Protein AF-A0A3C0K9X9-F1 (afdb_monomer)

Sequence (75 aa):
MDLSMNLKAVVAQRLIKSVRGSMAPAMEVMLLTPFVSELIQKGEIDEIKTAIARSGEQGMCTFDQSLFELYEHGT

Solvent-accessible surface area (backbone atoms only — not comparable to full-atom values): 4252 Å² total; per-residue (Å²): 111,68,62,51,76,70,54,62,63,50,78,48,78,44,80,38,81,20,86,80,77,48,76,41,77,35,36,27,28,42,62,60,41,75,66,50,25,50,30,58,66,74,64,42,62,76,56,47,59,57,50,26,61,72,34,52,91,76,73,18,33,34,50,69,55,35,45,49,51,34,57,75,69,69,69

Foldseek 3Di:
DVCLVPPAKDKDWDWDQAPVRDTDIQIFIQGNDPVVSVCVVVVVVVCSQVVLPVPVVVVGHHSVRSVVVSVVVRD

Mean predicted aligned error: 4.39 Å

Radius of gyration: 14.16 Å; Cα contacts (8 Å, |Δi|>4): 98; chains: 1; bounding box: 35×20×37 Å

Structure (mmCIF, N/CA/C/O backbone):
data_AF-A0A3C0K9X9-F1
#
_entry.id   AF-A0A3C0K9X9-F1
#
loop_
_atom_site.group_PDB
_atom_site.id
_atom_site.type_symbol
_atom_site.label_atom_id
_atom_site.label_alt_id
_atom_site.label_comp_id
_atom_site.label_asym_id
_atom_site.label_entity_id
_atom_site.label_seq_id
_atom_site.pdbx_PDB_ins_code
_atom_site.Cartn_x
_atom_site.Cartn_y
_atom_site.Cartn_z
_atom_site.occupancy
_atom_site.B_iso_or_equiv
_atom_site.auth_seq_id
_atom_site.auth_comp_id
_atom_site.auth_asym_id
_atom_site.auth_atom_id
_atom_site.pdbx_PDB_model_num
ATOM 1 N N . MET A 1 1 ? -19.996 7.654 10.188 1.00 58.78 1 MET A N 1
ATOM 2 C CA . MET A 1 1 ? -19.996 6.464 11.070 1.00 58.78 1 MET A CA 1
ATOM 3 C C . MET A 1 1 ? -20.160 5.157 10.291 1.00 58.78 1 MET A C 1
ATOM 5 O O . MET A 1 1 ? -19.360 4.259 10.521 1.00 58.78 1 MET A O 1
ATOM 9 N N . ASP A 1 2 ? -21.080 5.049 9.322 1.00 78.69 2 ASP A N 1
ATOM 10 C CA . ASP A 1 2 ? -21.327 3.788 8.584 1.00 78.69 2 ASP A CA 1
ATOM 11 C C . ASP A 1 2 ? -20.126 3.211 7.827 1.00 78.69 2 ASP A C 1
ATOM 13 O O . ASP A 1 2 ? -19.985 1.992 7.724 1.00 78.69 2 ASP A O 1
ATOM 17 N N . LEU A 1 3 ? 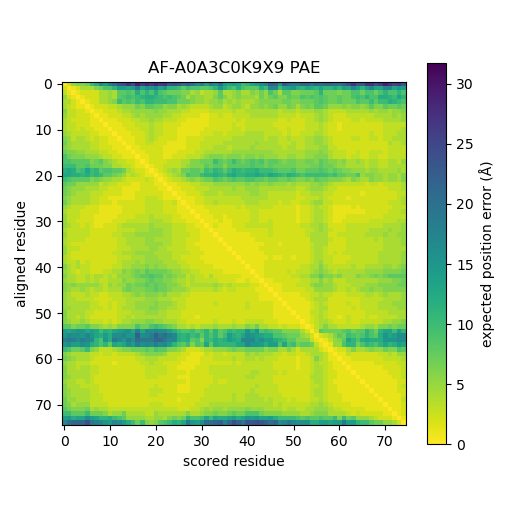-19.233 4.068 7.322 1.00 78.75 3 LEU A N 1
ATOM 18 C CA . LEU A 1 3 ? -18.065 3.618 6.567 1.00 78.75 3 LEU A CA 1
ATOM 19 C C . LEU A 1 3 ? -17.138 2.736 7.417 1.00 78.75 3 LEU A C 1
ATOM 21 O O . LEU A 1 3 ? -16.667 1.715 6.935 1.00 78.75 3 LEU A O 1
ATOM 25 N N . SER A 1 4 ? -16.944 3.070 8.696 1.00 79.44 4 SER A N 1
ATOM 26 C CA . SER A 1 4 ? -16.093 2.287 9.606 1.00 79.44 4 SER A CA 1
ATOM 27 C C . SER A 1 4 ? -16.633 0.885 9.904 1.00 79.44 4 SER A C 1
ATOM 29 O O . SER A 1 4 ? -15.860 -0.003 10.229 1.00 79.44 4 SER A O 1
ATOM 31 N N . MET A 1 5 ? -17.946 0.665 9.770 1.00 82.75 5 MET A N 1
ATOM 32 C CA . MET A 1 5 ? -18.567 -0.637 10.041 1.00 82.75 5 MET A CA 1
ATOM 33 C C . MET A 1 5 ? -18.678 -1.511 8.787 1.00 82.75 5 MET A C 1
ATOM 35 O O . MET A 1 5 ? -18.655 -2.737 8.884 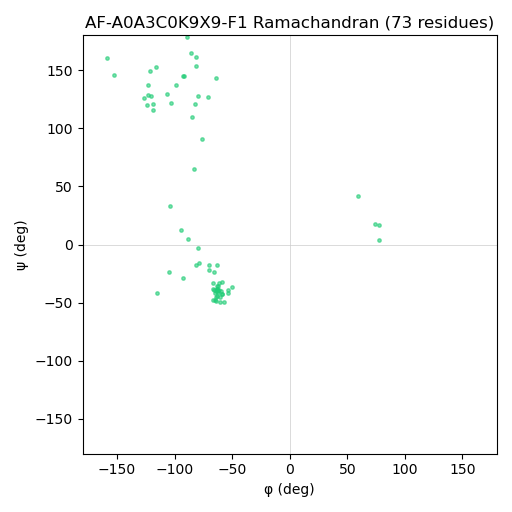1.00 82.75 5 MET A O 1
ATOM 39 N N . ASN A 1 6 ? -18.794 -0.889 7.610 1.00 87.75 6 ASN A N 1
ATOM 40 C CA . ASN A 1 6 ? -19.083 -1.596 6.360 1.00 87.75 6 ASN A CA 1
ATOM 41 C C . ASN A 1 6 ? -17.873 -1.739 5.427 1.00 87.75 6 ASN A C 1
ATOM 43 O O . ASN A 1 6 ? -17.853 -2.647 4.594 1.00 87.75 6 ASN A O 1
ATOM 47 N N . LEU A 1 7 ? -16.865 -0.871 5.544 1.00 89.81 7 LEU A N 1
ATOM 48 C CA . LEU A 1 7 ? -15.650 -0.960 4.739 1.00 89.81 7 LEU A CA 1
ATOM 49 C C . LEU A 1 7 ? -14.899 -2.263 5.057 1.00 89.81 7 LEU A C 1
ATOM 51 O O . LEU A 1 7 ? -14.879 -2.724 6.190 1.00 89.81 7 LEU A O 1
ATOM 55 N N . LYS A 1 8 ? -14.287 -2.895 4.057 1.00 91.56 8 LYS A N 1
ATOM 56 C CA . LYS A 1 8 ? -13.441 -4.089 4.267 1.00 91.56 8 LYS A CA 1
ATOM 57 C C . LYS A 1 8 ? -11.995 -3.822 3.903 1.00 91.56 8 LYS A C 1
ATOM 59 O O . LYS A 1 8 ? -11.091 -4.228 4.623 1.00 91.56 8 LYS A O 1
ATOM 64 N N . ALA A 1 9 ? -11.800 -3.112 2.803 1.00 93.44 9 ALA A N 1
ATOM 65 C CA . ALA A 1 9 ? -10.507 -2.661 2.346 1.00 93.44 9 ALA A CA 1
ATOM 66 C C . ALA A 1 9 ? -10.681 -1.477 1.395 1.00 93.44 9 ALA A C 1
ATOM 68 O O . ALA A 1 9 ? -11.752 -1.290 0.811 1.00 93.44 9 ALA A O 1
ATOM 69 N N . VAL A 1 10 ? -9.606 -0.723 1.212 1.00 93.62 10 VAL A N 1
ATOM 70 C CA . VAL A 1 10 ? -9.423 0.226 0.119 1.00 93.62 10 VAL A CA 1
ATOM 71 C C . VAL A 1 10 ? -8.188 -0.215 -0.649 1.00 93.62 10 VAL A C 1
ATOM 73 O O . VAL A 1 10 ? -7.131 -0.433 -0.061 1.00 93.62 10 VAL A O 1
ATOM 76 N N . VAL A 1 11 ? -8.341 -0.351 -1.963 1.00 94.81 11 VAL A N 1
ATOM 77 C CA . VAL A 1 11 ? -7.246 -0.631 -2.889 1.00 94.81 11 VAL A CA 1
ATOM 78 C C . VAL A 1 11 ? -7.178 0.538 -3.856 1.00 94.81 11 VAL A C 1
ATOM 80 O O . VAL A 1 11 ? -8.123 0.779 -4.609 1.00 94.81 11 VAL A O 1
ATOM 83 N N . ALA A 1 12 ? -6.077 1.275 -3.826 1.00 95.38 12 ALA A N 1
ATOM 84 C CA . ALA A 1 12 ? -5.799 2.338 -4.774 1.00 95.38 12 ALA A CA 1
ATOM 85 C C . ALA A 1 12 ? -4.713 1.865 -5.741 1.00 95.38 12 ALA A C 1
ATOM 87 O O . ALA A 1 12 ? -3.663 1.392 -5.321 1.00 95.38 12 ALA A O 1
ATOM 88 N N . GLN A 1 13 ? -4.955 2.002 -7.044 1.00 95.94 13 GLN A N 1
ATOM 89 C CA . GLN A 1 13 ? -4.034 1.553 -8.087 1.00 95.94 13 GLN A CA 1
ATOM 90 C C . GLN A 1 13 ? -3.660 2.711 -9.008 1.00 95.94 13 GLN A C 1
ATOM 92 O O . GLN A 1 13 ? -4.519 3.478 -9.447 1.00 95.94 13 GLN A O 1
ATOM 97 N N . ARG A 1 14 ? -2.376 2.794 -9.361 1.00 95.62 14 ARG A N 1
ATOM 98 C CA . ARG A 1 14 ? -1.859 3.671 -10.415 1.00 95.62 14 ARG A CA 1
ATOM 99 C C . ARG A 1 14 ? -1.042 2.842 -11.393 1.00 95.62 14 ARG A C 1
ATOM 101 O O . ARG A 1 14 ? -0.118 2.143 -10.997 1.00 95.62 14 ARG A O 1
ATOM 108 N N . LEU A 1 15 ? -1.383 2.925 -12.674 1.00 95.25 15 LEU A N 1
ATOM 109 C CA . LEU A 1 15 ? -0.587 2.296 -13.723 1.00 95.25 15 LEU A CA 1
ATOM 110 C C . LEU A 1 15 ? 0.578 3.215 -14.085 1.00 95.25 15 LEU A C 1
ATOM 112 O O . LEU A 1 15 ? 0.368 4.348 -14.520 1.00 95.25 15 LEU A O 1
ATOM 116 N N . ILE A 1 16 ? 1.797 2.712 -13.926 1.00 93.62 16 ILE A N 1
ATOM 117 C CA . ILE A 1 16 ? 3.036 3.411 -14.263 1.00 93.62 16 ILE A CA 1
ATOM 118 C C . ILE A 1 16 ? 3.771 2.673 -15.378 1.00 93.62 16 ILE A C 1
ATOM 120 O O . ILE A 1 16 ? 3.616 1.465 -15.548 1.00 93.62 16 ILE A O 1
ATOM 124 N N . LYS A 1 17 ? 4.558 3.404 -16.169 1.00 93.69 17 LYS A N 1
ATOM 125 C CA . LYS A 1 17 ? 5.392 2.783 -17.201 1.00 93.69 17 LYS A CA 1
ATOM 126 C C . LYS A 1 17 ? 6.542 2.031 -16.540 1.00 93.69 17 LYS A C 1
ATOM 128 O O . LYS A 1 17 ? 7.291 2.613 -15.765 1.00 93.69 17 LYS A O 1
ATOM 133 N N . SER A 1 18 ? 6.669 0.765 -16.903 1.00 91.81 18 SER A N 1
ATOM 134 C CA . SER A 1 18 ? 7.753 -0.130 -16.514 1.00 91.81 18 SER A CA 1
ATOM 135 C C . SER A 1 18 ? 8.983 0.098 -17.405 1.00 91.81 18 SER A C 1
ATOM 137 O O . SER A 1 18 ? 8.851 0.487 -18.573 1.00 91.81 18 SER A O 1
ATOM 139 N N . VAL A 1 19 ? 10.184 -0.208 -16.902 1.00 88.75 19 VAL A N 1
ATOM 140 C CA . VAL A 1 19 ? 11.434 -0.158 -17.693 1.00 88.75 19 VAL A CA 1
ATOM 141 C C . VAL A 1 19 ? 11.429 -1.154 -18.858 1.00 88.75 19 VAL A C 1
ATOM 143 O O . VAL A 1 19 ? 12.184 -1.007 -19.815 1.00 88.75 19 VAL A O 1
ATOM 146 N N . ARG A 1 20 ? 10.531 -2.143 -18.816 1.00 87.44 20 ARG A N 1
ATOM 147 C CA . ARG A 1 20 ? 10.320 -3.154 -19.862 1.00 87.44 20 ARG A CA 1
ATOM 148 C C . ARG A 1 20 ? 9.316 -2.711 -20.931 1.00 87.44 20 ARG A C 1
ATOM 150 O O . ARG A 1 20 ? 8.943 -3.509 -21.785 1.00 87.44 20 ARG A O 1
ATOM 157 N N . GLY A 1 21 ? 8.837 -1.466 -20.870 1.00 87.88 21 GLY A N 1
ATOM 158 C CA . GLY A 1 21 ? 7.852 -0.915 -21.808 1.00 87.88 21 GLY A C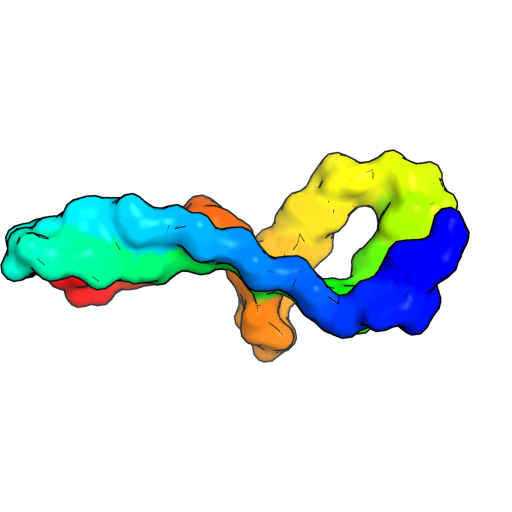A 1
ATOM 159 C C . GLY A 1 21 ? 6.408 -1.370 -21.561 1.00 87.88 21 GLY A C 1
ATOM 160 O O . GLY A 1 21 ? 5.520 -1.009 -22.329 1.00 87.88 21 GLY A O 1
ATOM 161 N N . SER A 1 22 ? 6.164 -2.137 -20.494 1.00 92.44 22 SER A N 1
ATOM 162 C CA . SER A 1 22 ? 4.824 -2.537 -20.049 1.00 92.44 22 SER A CA 1
ATOM 163 C C . SER A 1 22 ? 4.227 -1.518 -19.061 1.00 92.44 22 SER A C 1
ATOM 165 O O . SER A 1 22 ? 4.870 -0.522 -18.726 1.00 92.44 22 SER A O 1
ATOM 167 N N . MET A 1 23 ? 2.995 -1.741 -18.596 1.00 93.81 23 MET A N 1
ATOM 168 C CA . MET A 1 23 ? 2.405 -0.964 -17.499 1.00 93.81 23 MET A CA 1
ATOM 169 C C . MET A 1 23 ? 2.444 -1.798 -16.218 1.00 93.81 23 MET A C 1
ATOM 171 O O . MET A 1 23 ? 1.864 -2.881 -16.180 1.00 93.81 23 MET A O 1
ATOM 175 N N . ALA A 1 24 ? 3.095 -1.287 -15.178 1.00 93.50 24 ALA A N 1
ATOM 176 C CA . ALA A 1 24 ? 3.123 -1.898 -13.855 1.00 93.50 24 ALA A CA 1
ATOM 177 C C . ALA A 1 24 ? 2.089 -1.222 -12.934 1.00 93.50 24 ALA A C 1
ATOM 179 O O . ALA A 1 24 ? 1.964 0.007 -12.961 1.00 93.50 24 ALA A O 1
ATOM 180 N N . PRO A 1 25 ? 1.323 -1.978 -12.130 1.00 94.38 25 PRO A N 1
ATOM 181 C CA . PRO A 1 25 ? 0.420 -1.400 -11.147 1.00 94.38 25 PRO A CA 1
ATOM 182 C C . PRO A 1 25 ? 1.172 -1.084 -9.847 1.00 94.38 25 PRO A C 1
ATOM 184 O O . PRO A 1 25 ? 1.518 -1.987 -9.095 1.00 94.38 25 PRO A O 1
ATOM 187 N N . ALA A 1 26 ? 1.372 0.198 -9.551 1.00 95.44 26 ALA A N 1
ATOM 188 C CA . ALA A 1 26 ? 1.715 0.636 -8.202 1.00 95.44 26 ALA A CA 1
ATOM 189 C C . ALA A 1 26 ? 0.431 0.676 -7.366 1.00 95.44 26 ALA A C 1
ATOM 191 O O . ALA A 1 26 ? -0.563 1.277 -7.795 1.00 95.44 26 ALA A O 1
ATOM 192 N N . MET A 1 27 ? 0.434 0.027 -6.206 1.00 94.88 27 MET A N 1
ATOM 193 C CA . MET A 1 27 ? -0.751 -0.141 -5.369 1.00 94.88 27 MET A CA 1
ATOM 194 C C . MET A 1 27 ? -0.549 0.438 -3.972 1.00 94.88 27 MET A C 1
ATOM 196 O O . MET A 1 27 ? 0.547 0.437 -3.428 1.00 94.88 27 MET A O 1
ATOM 200 N N . GLU A 1 28 ? -1.639 0.907 -3.384 1.00 95.06 28 GLU A N 1
ATOM 201 C CA . GLU A 1 28 ? -1.759 1.138 -1.951 1.00 95.06 28 GLU A CA 1
ATOM 202 C C . GLU A 1 28 ? -2.954 0.339 -1.452 1.00 95.06 28 GLU A C 1
ATOM 204 O O . GLU A 1 28 ? -4.050 0.409 -2.019 1.00 95.06 28 GLU A O 1
ATOM 209 N N . VAL A 1 29 ? -2.724 -0.450 -0.410 1.00 94.75 29 VAL A N 1
ATOM 210 C CA . VAL A 1 29 ? -3.710 -1.368 0.149 1.00 94.75 29 VAL A CA 1
ATOM 211 C C . VAL A 1 29 ? -3.881 -1.058 1.624 1.00 94.75 29 VAL A C 1
ATOM 213 O O . VAL A 1 29 ? -2.944 -1.166 2.413 1.00 94.75 29 VAL A O 1
ATOM 216 N N . MET A 1 30 ? -5.109 -0.717 1.997 1.00 94.44 30 MET A N 1
ATOM 217 C CA . MET A 1 30 ? -5.533 -0.524 3.377 1.00 94.44 30 MET A CA 1
ATOM 218 C C . MET A 1 30 ? -6.627 -1.534 3.700 1.00 94.44 30 MET A C 1
ATOM 220 O O . MET A 1 30 ? -7.689 -1.516 3.080 1.00 94.44 30 MET A O 1
ATOM 224 N N . LEU A 1 31 ? -6.408 -2.383 4.698 1.00 93.00 31 LEU A N 1
ATOM 225 C CA . LEU A 1 31 ? -7.443 -3.271 5.221 1.00 93.00 31 LEU A CA 1
ATOM 226 C C . LEU A 1 31 ? -8.156 -2.607 6.398 1.00 93.00 31 LEU A C 1
ATOM 228 O O . LEU A 1 31 ? -7.540 -1.894 7.192 1.00 93.00 31 LEU A O 1
ATOM 232 N N . LEU A 1 32 ? -9.458 -2.859 6.540 1.00 91.31 32 LEU A N 1
ATOM 233 C CA . LEU A 1 32 ? -10.194 -2.404 7.713 1.00 91.31 32 LEU A CA 1
ATOM 234 C C . LEU A 1 32 ? -9.868 -3.306 8.912 1.00 91.31 32 LEU A C 1
ATOM 236 O O . LEU A 1 32 ? -10.536 -4.310 9.162 1.00 91.31 32 LEU A O 1
ATOM 240 N N . THR A 1 33 ? -8.846 -2.927 9.671 1.00 91.06 33 THR A N 1
ATOM 241 C CA . THR A 1 33 ? -8.551 -3.505 10.988 1.00 91.06 33 THR A CA 1
ATOM 242 C C . THR A 1 33 ? -9.351 -2.786 12.084 1.00 91.06 33 THR A C 1
ATOM 244 O O . THR A 1 33 ? -9.842 -1.677 11.850 1.00 91.06 33 THR A O 1
ATOM 247 N N . PRO A 1 34 ? -9.469 -3.353 13.303 1.00 90.69 34 PRO A N 1
ATOM 248 C CA . PRO A 1 34 ? -10.102 -2.652 14.424 1.00 90.69 34 PRO A CA 1
ATOM 249 C C . PRO A 1 34 ? -9.486 -1.270 14.688 1.00 90.69 34 PRO A C 1
ATOM 251 O O . PRO A 1 34 ? -10.214 -0.308 14.915 1.00 90.69 34 PRO A O 1
ATOM 254 N N . PHE A 1 35 ? -8.159 -1.157 14.566 1.00 91.12 35 PHE A N 1
ATOM 255 C CA . PHE A 1 35 ? -7.440 0.105 14.732 1.00 91.12 35 PHE A CA 1
ATOM 256 C C . PHE A 1 35 ? -7.783 1.115 13.629 1.00 91.12 35 PHE A C 1
ATOM 258 O O . PHE A 1 35 ? -8.147 2.247 13.922 1.00 91.12 35 PHE A O 1
ATOM 265 N N . VAL A 1 36 ? -7.762 0.704 12.356 1.00 91.75 36 VAL A N 1
ATOM 266 C CA . VAL A 1 36 ? -8.135 1.588 11.235 1.00 91.75 36 VAL A CA 1
ATOM 267 C C . VAL A 1 36 ? -9.605 2.012 11.329 1.00 91.75 36 VAL A C 1
ATOM 269 O O . VAL A 1 36 ? -9.932 3.167 11.068 1.00 91.75 36 VAL A O 1
ATOM 272 N N . SER A 1 37 ? -10.497 1.112 11.755 1.00 91.81 37 SER A N 1
ATOM 273 C CA . SER A 1 37 ? -11.902 1.442 12.018 1.00 91.81 37 SER A CA 1
ATOM 274 C C . SER A 1 37 ? -12.040 2.530 13.086 1.00 91.81 37 SER A C 1
ATOM 276 O O . SER A 1 37 ? -12.839 3.451 12.916 1.00 91.81 37 SER A O 1
ATOM 278 N N . GLU A 1 38 ? -11.265 2.449 14.169 1.00 92.56 38 GLU A N 1
ATOM 279 C CA . GLU A 1 38 ? -11.243 3.463 15.226 1.00 92.56 38 GLU A CA 1
ATOM 280 C C . GLU A 1 38 ? -10.740 4.817 14.704 1.00 92.56 38 GLU A C 1
ATOM 282 O O . GLU A 1 38 ? -11.392 5.836 14.935 1.00 92.56 38 GLU A O 1
ATOM 287 N N . LEU A 1 39 ? -9.650 4.828 13.929 1.00 92.69 39 LEU A N 1
ATOM 288 C CA . LEU A 1 39 ? -9.120 6.047 13.304 1.00 92.69 39 LEU A CA 1
ATOM 289 C C . LEU A 1 39 ? -10.155 6.713 12.382 1.00 92.69 39 LEU A C 1
ATOM 291 O O . LEU A 1 39 ? -10.362 7.925 12.452 1.00 92.69 39 LEU A O 1
ATOM 295 N N . ILE A 1 40 ? -10.881 5.927 11.575 1.00 91.38 40 ILE A N 1
ATOM 296 C CA . ILE A 1 40 ? -11.968 6.431 10.715 1.00 91.38 40 ILE A CA 1
ATOM 297 C C . ILE A 1 40 ? -13.114 7.016 11.554 1.00 91.38 40 ILE A C 1
ATOM 299 O O . ILE A 1 40 ? -13.690 8.034 11.171 1.00 91.38 40 ILE A O 1
ATOM 303 N N . GLN A 1 41 ? -13.466 6.397 12.685 1.00 91.56 41 GLN A N 1
ATOM 304 C CA . GLN A 1 41 ? -14.516 6.917 13.570 1.00 91.56 41 GLN A CA 1
ATOM 305 C C . GLN A 1 41 ? -14.123 8.237 14.233 1.00 91.56 41 GLN A C 1
ATOM 307 O O . GLN A 1 41 ? -14.976 9.114 14.365 1.00 91.56 41 GLN A O 1
ATOM 312 N N . LYS A 1 42 ? -12.852 8.385 14.619 1.00 92.88 42 LYS A N 1
ATOM 313 C CA . LYS A 1 42 ? -12.314 9.613 15.223 1.00 92.88 42 LYS A CA 1
ATOM 314 C C . LYS A 1 42 ? -12.015 10.714 14.203 1.00 92.88 42 LYS A C 1
ATOM 316 O O . LYS A 1 42 ? -11.879 11.869 14.589 1.00 92.88 42 LYS A O 1
ATOM 321 N N . GLY A 1 43 ? -11.941 10.375 12.913 1.00 91.25 43 GLY A N 1
ATOM 322 C CA . GLY A 1 43 ? -11.549 11.307 11.852 1.00 91.25 43 GLY A CA 1
ATOM 323 C C . GLY A 1 43 ? -10.038 11.557 11.784 1.00 91.25 43 GLY A C 1
ATOM 324 O O . GLY A 1 43 ? -9.606 12.516 11.150 1.00 91.25 43 GLY A O 1
ATOM 325 N N . GLU A 1 44 ? -9.232 10.697 12.407 1.00 94.06 44 GLU A N 1
ATOM 326 C CA . GLU A 1 44 ? -7.766 10.782 12.465 1.00 94.06 44 GLU A CA 1
ATOM 327 C C . GLU A 1 44 ? -7.144 10.166 11.199 1.00 94.06 44 GLU A C 1
ATOM 329 O O . GLU A 1 44 ? -6.487 9.127 11.233 1.00 94.06 44 GLU A O 1
ATOM 334 N N . ILE A 1 45 ? -7.402 10.784 10.043 1.00 87.75 45 ILE A N 1
ATOM 335 C CA . ILE A 1 45 ? -7.022 10.230 8.730 1.00 87.75 45 ILE A CA 1
ATOM 336 C C . ILE A 1 45 ? -5.497 10.172 8.550 1.00 87.75 45 ILE A C 1
ATOM 338 O O . ILE A 1 45 ? -4.991 9.238 7.931 1.00 87.75 45 ILE A O 1
ATOM 342 N N . ASP A 1 46 ? -4.751 11.118 9.118 1.00 91.44 46 ASP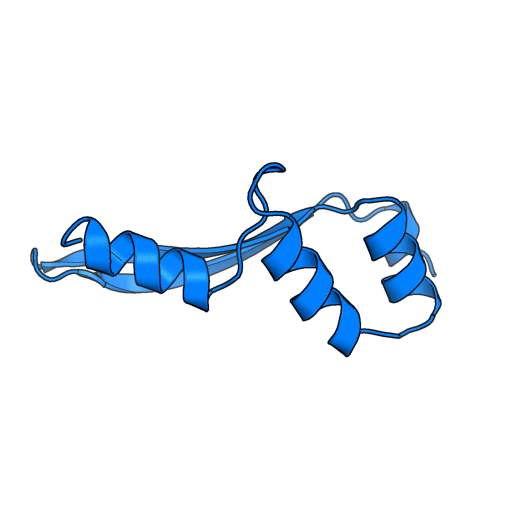 A N 1
ATOM 343 C CA . ASP A 1 46 ? -3.291 11.172 8.972 1.00 91.44 46 ASP A CA 1
ATOM 344 C C . ASP A 1 46 ? -2.595 9.942 9.583 1.00 91.44 46 ASP A C 1
ATOM 346 O O . ASP A 1 46 ? -1.640 9.404 9.016 1.00 91.44 46 ASP A O 1
ATOM 350 N N . GLU A 1 47 ? -3.131 9.427 10.691 1.00 93.06 47 GLU A N 1
ATOM 351 C CA . GLU A 1 47 ? -2.618 8.232 11.369 1.00 93.06 47 GLU A CA 1
ATOM 352 C C . GLU A 1 47 ? -2.861 6.948 10.567 1.00 93.06 47 GLU A C 1
ATOM 354 O O . GLU A 1 47 ? -2.133 5.963 10.719 1.00 93.06 47 GLU A O 1
ATOM 359 N N . ILE A 1 48 ? -3.834 6.950 9.647 1.00 91.44 48 ILE A N 1
ATOM 360 C CA . ILE A 1 48 ? -4.114 5.799 8.781 1.00 91.44 48 I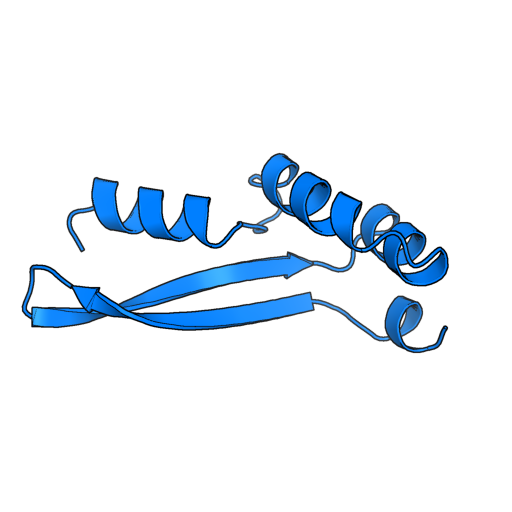LE A CA 1
ATOM 361 C C . ILE A 1 48 ? -2.907 5.504 7.888 1.00 91.44 48 ILE A C 1
ATOM 363 O O . ILE A 1 48 ? -2.554 4.339 7.706 1.00 91.44 48 ILE A O 1
ATOM 367 N N . LYS A 1 49 ? -2.213 6.533 7.381 1.00 89.81 49 LYS A N 1
ATOM 368 C CA . LYS A 1 49 ? -1.008 6.329 6.561 1.00 89.81 49 LYS A CA 1
ATOM 369 C C . LYS A 1 49 ? 0.092 5.627 7.361 1.00 89.81 49 LYS A C 1
ATOM 371 O O . LYS A 1 49 ? 0.733 4.704 6.857 1.00 89.81 49 LYS A O 1
ATOM 376 N N . THR A 1 50 ? 0.277 6.027 8.618 1.00 91.06 50 THR A N 1
ATOM 377 C CA . THR A 1 50 ? 1.216 5.383 9.546 1.00 91.06 50 THR A CA 1
ATOM 378 C C . THR A 1 50 ? 0.805 3.941 9.843 1.00 91.06 50 THR A C 1
ATOM 380 O O . THR A 1 50 ? 1.664 3.058 9.884 1.00 91.06 50 THR A O 1
ATOM 383 N N . ALA A 1 51 ? -0.496 3.685 10.013 1.00 91.25 51 ALA A N 1
ATOM 384 C CA . ALA A 1 51 ? -1.033 2.345 10.223 1.00 91.25 51 ALA A CA 1
ATOM 385 C C . ALA A 1 51 ? -0.724 1.423 9.033 1.00 91.25 51 ALA A C 1
ATOM 387 O O . ALA A 1 51 ? -0.154 0.355 9.232 1.00 91.25 51 ALA A O 1
ATOM 388 N N . ILE A 1 52 ? -1.002 1.871 7.802 1.00 92.19 52 ILE A N 1
ATOM 389 C CA . ILE A 1 52 ? -0.704 1.118 6.571 1.00 92.19 52 ILE A CA 1
ATOM 390 C C . ILE A 1 52 ? 0.793 0.791 6.494 1.00 92.19 52 ILE A C 1
ATOM 392 O O . ILE A 1 52 ? 1.159 -0.367 6.307 1.00 92.19 52 ILE A O 1
ATOM 396 N N . ALA A 1 53 ? 1.662 1.786 6.700 1.00 89.75 53 ALA A N 1
ATOM 397 C CA . ALA A 1 53 ? 3.111 1.614 6.583 1.00 89.75 53 ALA A CA 1
ATOM 398 C C . ALA A 1 53 ? 3.687 0.584 7.569 1.00 89.75 53 ALA A C 1
ATOM 400 O O . ALA A 1 53 ? 4.656 -0.104 7.245 1.00 89.75 53 ALA A O 1
ATOM 401 N N . ARG A 1 54 ? 3.103 0.472 8.769 1.00 87.06 54 ARG A N 1
ATOM 402 C CA . ARG A 1 54 ? 3.536 -0.472 9.812 1.00 87.06 54 ARG A CA 1
ATOM 403 C C . ARG A 1 54 ? 3.003 -1.889 9.612 1.00 87.06 54 ARG A C 1
ATOM 405 O O . ARG A 1 54 ? 3.528 -2.811 10.227 1.00 87.06 54 ARG A O 1
ATOM 412 N N . SER A 1 55 ? 1.971 -2.077 8.795 1.00 75.88 55 SER A N 1
ATOM 413 C CA . SER A 1 55 ? 1.243 -3.345 8.680 1.00 75.88 55 SER A CA 1
ATOM 414 C C . SER A 1 55 ? 1.579 -4.153 7.421 1.00 75.88 55 SER A C 1
ATOM 416 O O . SER A 1 55 ? 0.726 -4.888 6.923 1.00 75.88 55 SER A O 1
ATOM 418 N N . GLY A 1 56 ? 2.829 -4.073 6.948 1.00 63.16 56 GLY A N 1
ATOM 419 C CA . GLY A 1 56 ? 3.317 -4.808 5.770 1.00 63.16 56 GLY A CA 1
ATOM 420 C C . GLY A 1 56 ? 3.017 -6.315 5.794 1.00 63.16 56 GLY A C 1
ATOM 421 O O . GLY A 1 56 ? 2.639 -6.893 4.781 1.00 63.16 56 GLY A O 1
ATOM 422 N N . GLU A 1 57 ? 3.075 -6.954 6.967 1.00 61.84 57 GLU A N 1
ATOM 423 C CA . GLU A 1 57 ? 2.805 -8.396 7.115 1.00 61.84 57 GLU A CA 1
ATOM 424 C C . GLU A 1 57 ? 1.331 -8.790 6.925 1.00 61.84 57 GLU A C 1
ATOM 426 O O . GLU A 1 57 ? 1.025 -9.957 6.693 1.00 61.84 57 GLU A O 1
ATOM 431 N N . GLN A 1 58 ? 0.399 -7.838 7.006 1.00 72.00 58 GLN A N 1
ATOM 432 C CA . GLN A 1 58 ? -1.037 -8.104 6.865 1.00 72.00 58 GLN A CA 1
ATOM 433 C C . GLN A 1 58 ? -1.540 -7.895 5.430 1.00 72.00 58 GLN A C 1
ATOM 435 O O . GLN A 1 58 ? -2.748 -7.846 5.211 1.00 72.00 58 GLN A O 1
ATOM 440 N N . GLY A 1 59 ? -0.642 -7.760 4.448 1.00 83.38 59 GLY A N 1
ATOM 441 C CA . GLY A 1 59 ? -1.014 -7.473 3.059 1.00 83.38 59 GLY A CA 1
ATOM 442 C C . GLY A 1 59 ? -1.456 -6.024 2.832 1.00 83.38 59 GLY A C 1
ATOM 443 O O . GLY A 1 59 ? -2.116 -5.735 1.836 1.00 83.38 59 GLY A O 1
ATOM 444 N N . MET A 1 60 ? -1.117 -5.122 3.759 1.00 93.12 60 MET A N 1
ATOM 445 C CA . MET A 1 60 ? -1.224 -3.678 3.571 1.00 93.12 60 MET A CA 1
ATOM 446 C C . MET A 1 60 ? 0.094 -3.132 3.033 1.00 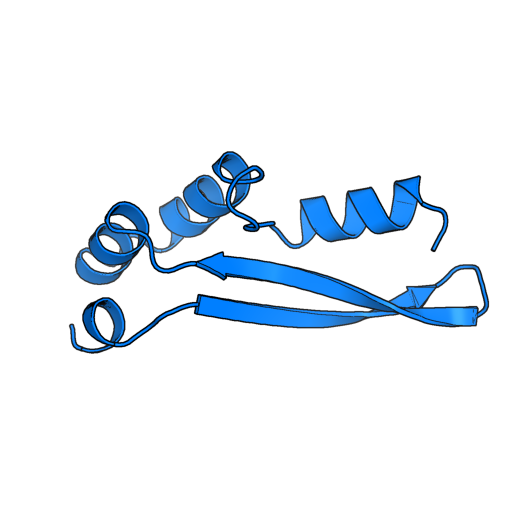93.12 60 MET A C 1
ATOM 448 O O 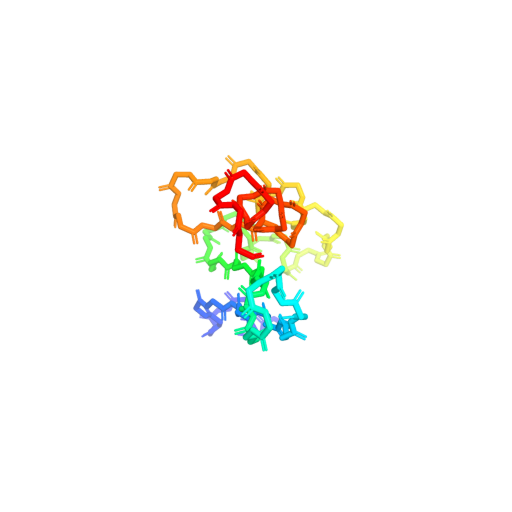. MET A 1 60 ? 1.165 -3.606 3.402 1.00 93.12 60 MET A O 1
ATOM 452 N N . CYS A 1 61 ? 0.020 -2.118 2.182 1.00 93.62 61 CYS A N 1
ATOM 453 C CA . CYS A 1 61 ? 1.200 -1.436 1.670 1.00 93.62 61 CYS A CA 1
ATOM 454 C C . CYS A 1 61 ? 0.858 0.004 1.317 1.00 93.62 61 CYS A C 1
ATOM 456 O O . CYS A 1 61 ? -0.254 0.304 0.875 1.00 93.62 61 CYS A O 1
ATOM 458 N N . THR A 1 62 ? 1.814 0.905 1.516 1.00 94.31 62 THR A N 1
ATOM 459 C CA . THR A 1 62 ? 1.711 2.269 0.996 1.00 94.31 62 THR A CA 1
ATOM 460 C C . THR A 1 62 ? 2.121 2.308 -0.469 1.00 94.31 62 THR A C 1
ATOM 462 O O . THR A 1 62 ? 2.856 1.441 -0.952 1.00 94.31 62 THR A O 1
ATOM 465 N N . PHE A 1 63 ? 1.727 3.374 -1.167 1.00 93.88 63 PHE A N 1
ATOM 466 C CA . PHE A 1 63 ? 2.235 3.623 -2.518 1.00 93.88 63 PHE A CA 1
ATOM 467 C C . PHE A 1 63 ? 3.766 3.640 -2.577 1.00 93.88 63 PHE A C 1
ATOM 469 O O . PHE A 1 63 ? 4.338 3.086 -3.509 1.00 93.88 63 PHE A O 1
ATOM 476 N N . ASP A 1 64 ? 4.427 4.255 -1.593 1.00 93.75 64 ASP A N 1
ATOM 477 C CA . ASP A 1 64 ? 5.887 4.374 -1.570 1.00 93.75 64 ASP A CA 1
ATOM 478 C C . ASP A 1 64 ? 6.554 2.995 -1.429 1.00 93.75 64 ASP A C 1
ATOM 480 O O . ASP A 1 64 ? 7.538 2.718 -2.112 1.00 93.75 64 ASP A O 1
ATOM 484 N N . GLN A 1 65 ? 5.981 2.105 -0.609 1.00 93.25 65 GLN A N 1
ATOM 485 C CA . GLN A 1 65 ? 6.437 0.717 -0.473 1.00 93.25 65 GLN A CA 1
ATOM 486 C C . GLN A 1 65 ? 6.236 -0.068 -1.772 1.00 93.25 65 GLN A C 1
ATOM 488 O O . GLN A 1 65 ? 7.176 -0.692 -2.253 1.00 93.25 65 GLN A O 1
ATOM 493 N N . SER A 1 66 ? 5.055 0.022 -2.391 1.00 94.06 66 SER A N 1
ATOM 494 C CA . SER A 1 66 ? 4.793 -0.657 -3.667 1.00 94.06 66 SER A CA 1
ATOM 495 C C . SER A 1 66 ? 5.706 -0.152 -4.789 1.00 94.06 66 SER A C 1
ATOM 497 O O . SER A 1 66 ? 6.208 -0.942 -5.584 1.00 94.06 66 SER A O 1
ATOM 499 N N . LEU A 1 67 ? 5.971 1.155 -4.851 1.00 93.69 67 LEU A N 1
ATOM 500 C CA . LEU A 1 67 ? 6.914 1.731 -5.813 1.00 93.69 67 LEU A CA 1
ATOM 501 C C . LEU A 1 67 ? 8.345 1.253 -5.569 1.00 93.69 67 LEU A C 1
ATOM 503 O O . LEU A 1 67 ? 9.057 0.956 -6.527 1.00 93.69 67 LEU A O 1
ATOM 507 N N . PHE A 1 68 ? 8.758 1.178 -4.305 1.00 93.56 68 PHE A N 1
ATOM 508 C CA . PHE A 1 68 ? 10.071 0.669 -3.931 1.00 93.56 68 PHE A CA 1
ATOM 509 C C . PHE A 1 68 ? 10.233 -0.803 -4.328 1.00 93.56 68 PHE A C 1
ATOM 511 O O . PHE A 1 68 ? 11.224 -1.153 -4.963 1.00 93.56 68 PHE A O 1
ATOM 518 N N . GLU A 1 69 ? 9.227 -1.640 -4.074 1.00 92.44 69 GLU A N 1
ATOM 519 C CA . GLU A 1 69 ? 9.225 -3.038 -4.514 1.00 92.44 69 GLU A CA 1
ATOM 520 C C . GLU A 1 69 ? 9.301 -3.163 -6.041 1.00 92.44 69 GLU A C 1
ATOM 522 O O . GLU A 1 69 ? 10.097 -3.951 -6.553 1.00 92.44 69 GLU A O 1
ATOM 527 N N . LEU A 1 70 ? 8.515 -2.381 -6.791 1.00 92.56 70 LEU A N 1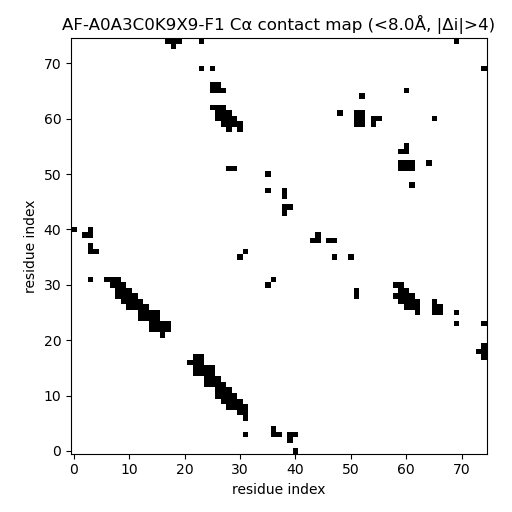
ATOM 528 C CA . LEU A 1 70 ? 8.568 -2.383 -8.260 1.00 92.56 70 LEU A CA 1
ATOM 529 C C . LEU A 1 70 ? 9.958 -1.995 -8.778 1.00 92.56 70 LEU A C 1
ATOM 531 O O . LEU A 1 70 ? 10.460 -2.609 -9.725 1.00 92.56 70 LEU A O 1
ATOM 535 N N . TYR A 1 71 ? 10.589 -1.016 -8.127 1.00 92.00 71 TYR A N 1
ATOM 536 C CA . TYR A 1 71 ? 11.953 -0.597 -8.421 1.00 92.00 71 TYR A CA 1
ATOM 537 C C . TYR A 1 71 ? 12.968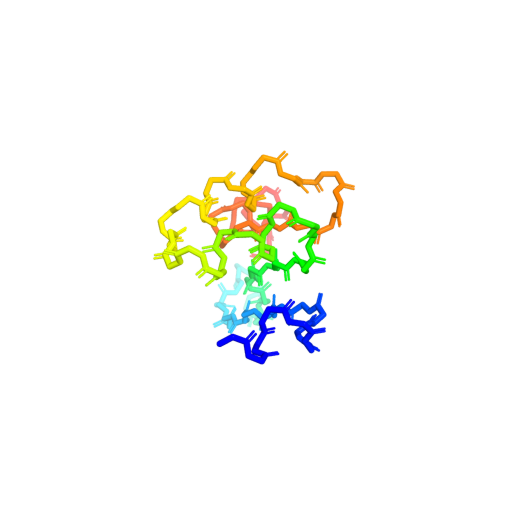 -1.717 -8.146 1.00 92.00 71 TYR A C 1
ATOM 539 O O . TYR A 1 71 ? 13.766 -2.033 -9.029 1.00 92.00 71 TYR A O 1
ATOM 547 N N . GLU A 1 72 ? 12.914 -2.367 -6.978 1.00 92.38 72 GLU A N 1
ATOM 548 C CA . GLU A 1 72 ? 13.817 -3.477 -6.630 1.00 92.38 72 GLU A CA 1
ATOM 549 C C . GLU A 1 72 ? 13.670 -4.680 -7.572 1.00 92.38 72 GLU A C 1
ATOM 551 O O . GLU A 1 72 ? 14.662 -5.313 -7.936 1.00 92.38 72 GLU A O 1
ATOM 556 N N . HIS A 1 73 ? 12.452 -4.966 -8.038 1.00 88.94 73 HIS A N 1
ATOM 557 C CA . HIS A 1 73 ? 12.187 -6.051 -8.988 1.00 88.94 73 HIS A CA 1
ATOM 558 C C . HIS A 1 73 ? 12.522 -5.690 -10.448 1.00 88.94 73 HIS A C 1
ATOM 560 O O . HIS A 1 73 ? 12.400 -6.538 -11.341 1.00 88.94 73 HIS A O 1
ATOM 566 N N . GLY A 1 74 ? 12.943 -4.449 -10.721 1.00 81.44 74 GLY A N 1
ATOM 567 C CA . GLY A 1 74 ? 13.266 -3.982 -12.071 1.00 81.44 74 GLY A CA 1
ATOM 568 C C . GLY A 1 74 ? 12.073 -4.091 -13.020 1.00 81.44 74 GLY A C 1
ATOM 569 O O . GLY A 1 74 ? 12.220 -4.575 -14.156 1.00 81.44 74 GLY A O 1
ATOM 570 N N . THR A 1 75 ? 10.889 -3.730 -12.514 1.00 69.06 75 THR A N 1
ATOM 571 C CA . THR A 1 75 ? 9.646 -3.711 -13.290 1.00 69.06 75 THR A CA 1
ATOM 572 C C . THR A 1 75 ? 9.436 -2.329 -13.858 1.00 69.06 75 THR A C 1
ATOM 574 O O . THR A 1 75 ? 9.163 -1.360 -13.129 1.00 69.06 75 THR A O 1
#

Secondary structure (DSSP, 8-state):
-HHHHH--EEEEEEEEE-TTSSEEEEEEEEE--HHHHHHHHHT-HHHHHHHHHH-GGGT-B-HHHHHHHHHHTT-

pLDDT: mean 89.38, std 7.83, range [58.78, 95.94]

Nearest PDB structures (foldseek):
  3jvv-assembly1_C-2  TM=9.683E-01  e=3.074E-04  Pseudomonas aeruginosa
  2eyu-assembly2_B  TM=8.959E-01  e=9.205E-04  Aquifex aeolicus
  6geb-assembly2_L  TM=7.010E-01  e=1.140E-02  Legionella pneumophila
  6geb-assembly1_A  TM=7.187E-01  e=1.475E-02  Legionella pneumophila
  6gef-assembly1_A  TM=5.575E-01  e=4.142E-02  Yersinia pseudotuberculosis IP 31758